Protein AF-A0A6V7HYK4-F1 (afdb_monomer_lite)

InterPro domains:
  IPR001950 SUI1 domain [PF01253] (16-52)
  IPR001950 SUI1 domain [PS50296] (18-52)
  IPR036877 SUI1 domain superfamily [SSF55159] (14-52)

Organism: NCBI:txid1563983

Secondary structure (DSSP, 8-state):
---TTS-S-TTS--TT-PEEEEEEEETTEEEEEEE---TTS-HHHHHHHHT-

Sequence (52 aa):
PFADAIKGSDDDVQDGLVHIRIQQRNGRKTLTTVQGLSSEYDLKKIVRACKK

Radius of gyration: 14.11 Å; chains: 1; bounding box: 34×22×31 Å

Structure (mmCIF, N/CA/C/O backbone):
data_AF-A0A6V7HYK4-F1
#
_entry.id   AF-A0A6V7HYK4-F1
#
loop_
_atom_site.group_PDB
_atom_site.id
_atom_site.type_symbol
_atom_site.label_atom_id
_atom_site.label_alt_id
_atom_site.label_comp_id
_atom_site.label_asym_id
_atom_site.label_entity_id
_atom_site.label_seq_id
_atom_site.pdbx_PDB_ins_code
_atom_site.Cartn_x
_atom_site.Cartn_y
_atom_site.Cartn_z
_atom_site.occupancy
_atom_site.B_iso_or_equiv
_atom_site.auth_seq_id
_atom_site.auth_comp_id
_atom_site.auth_asym_id
_atom_site.auth_atom_id
_atom_site.pdbx_PDB_model_num
ATOM 1 N N . PRO A 1 1 ? -0.717 -16.452 -22.815 1.00 54.72 1 PRO A N 1
ATOM 2 C CA . PRO A 1 1 ? -1.009 -16.961 -21.457 1.00 54.72 1 PRO A CA 1
ATOM 3 C C . PRO A 1 1 ? -1.635 -15.882 -20.552 1.00 54.72 1 PRO A C 1
ATOM 5 O O . PRO A 1 1 ? -0.971 -15.463 -19.628 1.00 54.72 1 PRO A O 1
ATOM 8 N N . PHE A 1 2 ? -2.863 -15.425 -20.853 1.00 59.72 2 PHE A N 1
ATOM 9 C CA . PHE A 1 2 ? -3.819 -14.726 -19.953 1.00 59.72 2 PHE A CA 1
ATOM 10 C C . PHE A 1 2 ? -5.212 -14.662 -20.628 1.00 59.72 2 PHE A C 1
ATOM 12 O O . PHE A 1 2 ? -5.943 -13.688 -20.495 1.00 59.72 2 PHE A O 1
ATOM 19 N N . ALA A 1 3 ? -5.554 -15.674 -21.435 1.00 52.97 3 ALA A N 1
ATOM 20 C CA . ALA A 1 3 ? -6.779 -15.663 -22.238 1.00 52.97 3 ALA A CA 1
ATOM 21 C C . ALA A 1 3 ? -8.032 -16.075 -21.437 1.00 52.97 3 ALA A C 1
ATOM 23 O O . ALA A 1 3 ? -9.138 -15.751 -21.851 1.00 52.97 3 ALA A O 1
ATOM 24 N N . ASP A 1 4 ? -7.863 -16.708 -20.270 1.00 56.59 4 ASP A N 1
ATOM 25 C CA . ASP A 1 4 ? -8.979 -17.239 -19.470 1.00 56.59 4 ASP A CA 1
ATOM 26 C C . ASP A 1 4 ? -9.526 -16.270 -18.408 1.00 56.59 4 ASP A C 1
ATOM 28 O O . ASP A 1 4 ? -10.530 -16.565 -17.771 1.00 56.59 4 ASP A O 1
ATOM 32 N N . ALA A 1 5 ? -8.918 -15.094 -18.217 1.00 57.44 5 ALA A N 1
ATOM 33 C CA . ALA A 1 5 ? -9.352 -14.124 -17.200 1.00 57.44 5 ALA A CA 1
ATOM 34 C C . ALA A 1 5 ? -10.290 -13.023 -17.739 1.00 57.44 5 ALA A C 1
ATOM 36 O O . ALA A 1 5 ? -10.654 -12.117 -16.999 1.00 57.44 5 ALA A O 1
ATOM 37 N N . ILE A 1 6 ? -10.660 -13.069 -19.025 1.00 55.44 6 ILE A N 1
ATOM 38 C CA . ILE A 1 6 ? -11.425 -12.005 -19.711 1.00 55.44 6 ILE A CA 1
ATOM 39 C C . ILE A 1 6 ? -12.921 -12.356 -19.857 1.00 55.44 6 ILE A C 1
ATOM 41 O O . ILE A 1 6 ? -13.672 -11.640 -20.512 1.00 55.44 6 ILE A O 1
ATOM 45 N N . LYS A 1 7 ? -13.370 -13.473 -19.270 1.00 51.09 7 LYS A N 1
ATOM 46 C CA . LYS A 1 7 ? -14.771 -13.924 -19.288 1.00 51.09 7 LYS A CA 1
ATOM 47 C C . LYS A 1 7 ? -15.354 -13.933 -17.874 1.00 51.09 7 LYS A C 1
ATOM 49 O O . LYS A 1 7 ? -15.621 -14.979 -17.298 1.00 51.09 7 LYS A O 1
ATOM 54 N N . GLY A 1 8 ? -15.544 -12.750 -17.316 1.00 45.72 8 GLY A N 1
ATOM 55 C CA . GLY A 1 8 ? -16.342 -12.550 -16.114 1.00 45.72 8 GLY A CA 1
ATOM 56 C C . GLY A 1 8 ? -16.832 -11.120 -16.140 1.00 45.72 8 GLY A C 1
ATOM 57 O O . GLY A 1 8 ? -16.012 -10.210 -16.112 1.00 45.72 8 GLY A O 1
ATOM 58 N N . SER A 1 9 ? -18.136 -10.940 -16.321 1.00 45.03 9 SER A N 1
ATOM 59 C CA . SER A 1 9 ? -18.803 -9.644 -16.283 1.00 45.03 9 SER A CA 1
ATOM 60 C C . SER A 1 9 ? -18.366 -8.858 -15.043 1.00 45.03 9 SER A C 1
ATOM 62 O O . SER A 1 9 ? -18.268 -9.431 -13.962 1.00 45.03 9 SER A O 1
ATOM 64 N N . ASP A 1 10 ? -18.123 -7.561 -15.220 1.00 53.81 10 ASP A N 1
ATOM 65 C CA . ASP A 1 10 ? -17.628 -6.583 -14.234 1.00 53.81 10 ASP A CA 1
ATOM 66 C C . ASP A 1 10 ? -18.497 -6.438 -12.956 1.00 53.81 10 ASP A C 1
ATOM 68 O O . ASP A 1 10 ? -18.160 -5.655 -12.073 1.00 53.81 10 ASP A O 1
ATOM 72 N N . ASP A 1 11 ? -19.604 -7.181 -12.837 1.00 49.16 11 ASP A N 1
ATOM 73 C CA . ASP A 1 11 ? -20.655 -6.974 -11.830 1.00 49.16 11 ASP A CA 1
ATOM 74 C C . ASP A 1 11 ? -20.665 -7.984 -10.670 1.00 49.16 11 ASP A C 1
ATOM 76 O O . ASP A 1 11 ? -21.244 -7.693 -9.625 1.00 49.16 11 ASP A O 1
ATOM 80 N N . ASP A 1 12 ? -19.988 -9.128 -10.782 1.00 48.84 12 ASP A N 1
ATOM 81 C CA . ASP A 1 12 ? -19.857 -10.074 -9.668 1.00 48.84 12 ASP A CA 1
ATOM 82 C C . ASP A 1 12 ? -18.441 -9.996 -9.108 1.00 48.84 12 ASP A C 1
ATOM 84 O O . ASP A 1 12 ? -17.524 -10.721 -9.504 1.00 48.84 12 ASP A O 1
ATOM 88 N N . VAL A 1 13 ? -18.275 -9.061 -8.171 1.00 51.84 13 VAL A N 1
ATOM 89 C CA . VAL A 1 13 ? -17.190 -9.044 -7.191 1.00 51.84 13 VAL A CA 1
ATOM 90 C C . VAL A 1 13 ? -16.964 -10.483 -6.728 1.00 51.84 13 VAL A C 1
ATOM 92 O O . VAL A 1 13 ? -17.781 -11.046 -6.005 1.00 51.84 13 VAL A O 1
ATOM 95 N N . GLN A 1 14 ? -15.867 -11.098 -7.179 1.00 54.78 14 GLN A N 1
ATOM 96 C CA . GLN A 1 14 ? -15.398 -12.372 -6.649 1.00 54.78 14 GLN A CA 1
ATOM 97 C C . GLN A 1 14 ? -15.007 -12.135 -5.193 1.00 54.78 14 GLN A C 1
ATOM 99 O O . GLN A 1 14 ? -13.869 -11.771 -4.894 1.00 54.78 14 GLN A O 1
ATOM 104 N N . ASP A 1 15 ? -15.988 -12.263 -4.308 1.00 55.47 15 ASP A N 1
ATOM 105 C CA . ASP A 1 15 ? -15.873 -12.042 -2.877 1.00 55.47 15 ASP A CA 1
ATOM 106 C C . ASP A 1 15 ? -14.780 -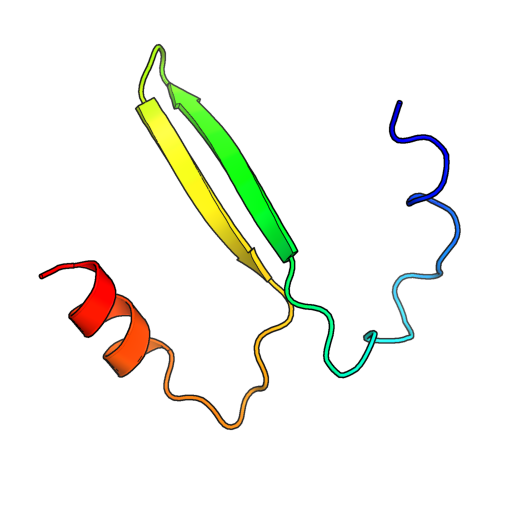12.976 -2.326 1.00 55.47 15 ASP A C 1
ATOM 108 O O . ASP A 1 15 ? -14.961 -14.187 -2.205 1.00 55.47 15 ASP A O 1
ATOM 112 N N . GLY A 1 16 ? -13.577 -12.427 -2.125 1.00 63.75 16 GLY A N 1
ATOM 113 C CA . GLY A 1 16 ? -12.407 -13.149 -1.620 1.00 63.75 16 GLY A CA 1
ATOM 114 C C . GLY A 1 16 ? -11.205 -13.299 -2.564 1.00 63.75 16 GLY A C 1
ATOM 115 O O . GLY A 1 16 ? -10.145 -13.711 -2.083 1.00 63.75 16 GLY A O 1
ATOM 116 N N . LEU A 1 17 ? -11.284 -12.948 -3.858 1.00 80.56 17 LEU A N 1
ATOM 117 C CA . LEU A 1 17 ? -10.087 -12.952 -4.716 1.00 80.56 17 LEU A CA 1
ATOM 118 C C . LEU A 1 17 ? -9.316 -11.629 -4.637 1.00 80.56 17 LEU A C 1
ATOM 120 O O . LEU A 1 17 ? -9.739 -10.588 -5.136 1.00 80.56 17 LEU A O 1
ATOM 124 N N . VAL A 1 18 ? -8.116 -11.698 -4.058 1.00 89.00 18 VAL A N 1
ATOM 125 C CA . VAL A 1 18 ? -7.177 -10.574 -4.022 1.00 89.00 18 VAL A CA 1
ATOM 126 C C . VAL A 1 18 ? -6.267 -10.625 -5.246 1.00 89.00 18 VAL A C 1
ATOM 128 O O . VAL A 1 18 ? -5.484 -11.558 -5.429 1.00 89.00 18 VAL A O 1
ATOM 131 N N . HIS A 1 19 ? -6.308 -9.581 -6.068 1.00 89.69 19 HIS A N 1
ATOM 132 C CA . HIS A 1 19 ? -5.430 -9.443 -7.224 1.00 89.69 19 HIS A CA 1
ATOM 133 C C . HIS A 1 19 ? -4.237 -8.550 -6.897 1.00 89.69 19 HIS A C 1
ATOM 135 O O . HIS A 1 19 ? -4.393 -7.352 -6.654 1.00 89.69 19 HIS A O 1
ATOM 141 N N . ILE A 1 20 ? -3.029 -9.108 -6.975 1.00 92.31 20 ILE A N 1
ATOM 142 C CA . ILE A 1 20 ? -1.781 -8.343 -6.902 1.00 92.31 20 ILE A CA 1
ATOM 143 C C . ILE A 1 20 ? -1.246 -8.178 -8.320 1.00 92.31 20 ILE A C 1
ATOM 145 O O . ILE A 1 20 ? -0.909 -9.155 -8.988 1.00 92.31 20 ILE A O 1
ATOM 149 N N . ARG A 1 21 ? -1.174 -6.932 -8.791 1.00 92.62 21 ARG A N 1
ATOM 150 C CA . ARG A 1 21 ? -0.676 -6.596 -10.130 1.00 92.62 21 ARG A CA 1
ATOM 151 C C . ARG A 1 21 ? 0.571 -5.735 -10.018 1.00 92.62 21 ARG A C 1
ATOM 153 O O . ARG A 1 21 ? 0.616 -4.812 -9.208 1.00 92.62 21 ARG A O 1
ATOM 160 N N . ILE A 1 22 ? 1.557 -6.011 -10.864 1.00 95.06 22 ILE A N 1
ATOM 161 C CA . ILE A 1 22 ? 2.759 -5.189 -11.009 1.00 95.06 22 ILE A CA 1
ATOM 162 C C . ILE A 1 22 ? 2.640 -4.440 -12.328 1.00 95.06 22 ILE A C 1
ATOM 164 O O . ILE A 1 22 ? 2.487 -5.046 -13.386 1.00 95.06 22 ILE A O 1
ATOM 168 N N . GLN A 1 23 ? 2.706 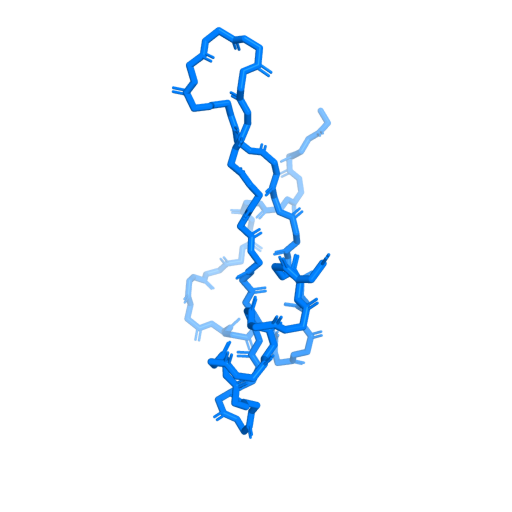-3.119 -12.254 1.00 94.75 23 GLN A N 1
ATOM 169 C CA . GLN A 1 23 ? 2.662 -2.229 -13.406 1.00 94.75 23 GLN A CA 1
ATOM 170 C C . GLN A 1 23 ? 3.977 -1.458 -13.489 1.00 94.75 23 GLN A C 1
ATOM 172 O O . GLN A 1 23 ? 4.585 -1.142 -12.471 1.00 94.75 23 GLN A O 1
ATOM 177 N N . GLN A 1 24 ? 4.449 -1.137 -14.686 1.00 96.38 24 GLN A N 1
ATOM 178 C CA . GLN A 1 24 ? 5.642 -0.312 -14.858 1.00 96.38 24 GLN A CA 1
ATOM 179 C C . GLN A 1 24 ? 5.250 1.166 -14.753 1.00 96.38 24 GLN A C 1
ATOM 181 O O . GLN A 1 24 ? 4.370 1.621 -15.474 1.00 96.38 24 GLN A O 1
ATOM 186 N N . ARG A 1 25 ? 5.887 1.926 -13.854 1.00 95.81 25 ARG A N 1
ATOM 187 C CA . ARG A 1 25 ? 5.612 3.363 -13.687 1.00 95.81 25 ARG A CA 1
ATOM 188 C C . ARG A 1 25 ? 6.458 4.197 -14.641 1.00 95.81 25 ARG A C 1
ATOM 190 O O . ARG A 1 25 ? 5.928 5.010 -15.385 1.00 95.81 25 ARG A O 1
ATOM 197 N N . ASN A 1 26 ? 7.776 4.016 -14.596 1.00 96.31 26 ASN A N 1
ATOM 198 C CA . ASN A 1 26 ? 8.722 4.623 -15.531 1.00 96.31 26 ASN A CA 1
ATOM 199 C C . ASN A 1 26 ? 10.073 3.905 -15.485 1.00 96.31 26 ASN A C 1
ATOM 201 O O . ASN A 1 26 ? 10.622 3.656 -14.411 1.00 96.31 26 ASN A O 1
ATOM 205 N N . GLY A 1 27 ? 10.644 3.600 -16.653 1.00 94.19 27 GLY A N 1
ATOM 206 C CA . GLY A 1 27 ? 11.903 2.856 -16.731 1.00 94.19 27 GLY A CA 1
ATOM 207 C C . GLY A 1 27 ? 11.840 1.588 -15.872 1.00 94.19 27 GLY A C 1
ATOM 208 O O . GLY A 1 27 ? 10.884 0.831 -15.956 1.00 94.19 27 GLY A O 1
ATOM 209 N N . ARG A 1 28 ? 12.814 1.370 -14.986 1.00 94.75 28 ARG A N 1
ATOM 210 C CA . ARG A 1 28 ? 12.811 0.207 -14.077 1.00 94.75 28 ARG A CA 1
ATOM 211 C C . ARG A 1 28 ? 11.936 0.372 -12.821 1.00 94.75 28 ARG A C 1
ATOM 213 O O . ARG A 1 28 ? 11.909 -0.536 -11.999 1.00 94.75 28 ARG A O 1
ATOM 220 N N . LYS A 1 29 ? 11.241 1.502 -12.631 1.00 97.12 29 LYS A N 1
ATOM 221 C CA . LYS A 1 29 ? 10.328 1.690 -11.490 1.00 97.12 29 LYS A CA 1
ATOM 222 C C . LYS A 1 29 ? 8.982 1.038 -11.780 1.00 97.12 29 LYS A C 1
ATOM 224 O O . LYS A 1 29 ? 8.418 1.228 -12.859 1.00 97.12 29 LYS A O 1
ATOM 229 N N . THR A 1 30 ? 8.433 0.351 -10.790 1.00 97.12 30 THR A N 1
ATOM 230 C CA . THR A 1 30 ? 7.129 -0.310 -10.859 1.00 97.12 30 THR A CA 1
ATOM 231 C C . THR A 1 30 ? 6.166 0.242 -9.805 1.00 97.12 30 THR A C 1
ATOM 233 O O . THR A 1 30 ? 6.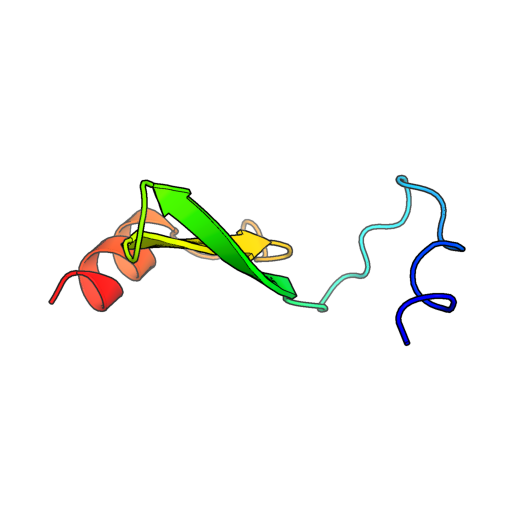571 0.853 -8.816 1.00 97.12 30 THR A O 1
ATOM 236 N N . LEU A 1 31 ? 4.873 0.073 -10.058 1.00 94.94 31 LEU A N 1
ATOM 237 C CA . LEU A 1 31 ? 3.766 0.327 -9.154 1.00 94.94 31 LEU A CA 1
ATOM 238 C C . LEU A 1 31 ? 3.057 -1.007 -8.915 1.00 94.94 31 LEU A C 1
ATOM 240 O O . LEU A 1 31 ? 2.558 -1.622 -9.856 1.00 94.94 31 LEU A O 1
ATOM 244 N N . THR A 1 32 ? 3.001 -1.440 -7.661 1.00 94.69 32 THR A N 1
ATOM 245 C CA . THR A 1 32 ? 2.245 -2.631 -7.271 1.00 94.69 32 THR A CA 1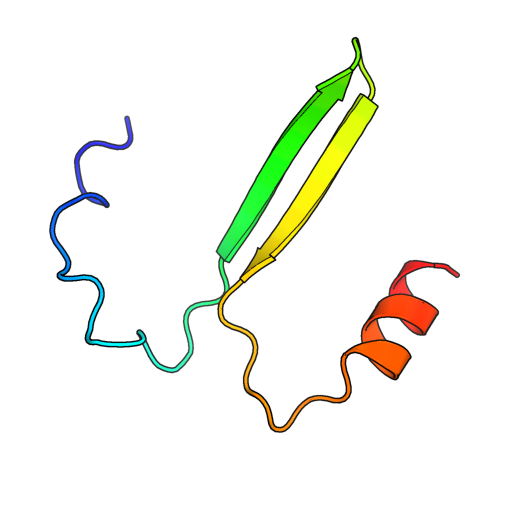
ATOM 246 C C . THR A 1 32 ? 0.868 -2.202 -6.783 1.00 94.69 32 THR A C 1
ATOM 248 O O . THR A 1 32 ? 0.765 -1.395 -5.860 1.00 94.69 32 THR A O 1
ATOM 251 N N . THR A 1 33 ? -0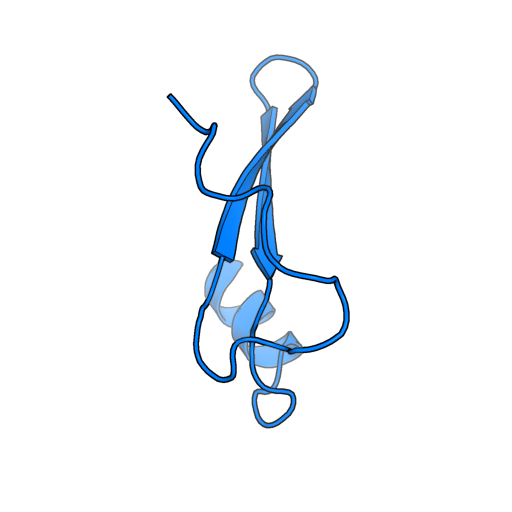.188 -2.722 -7.402 1.00 92.56 33 THR A N 1
ATOM 252 C CA . THR A 1 33 ? -1.580 -2.457 -7.018 1.00 92.56 33 THR A CA 1
ATOM 253 C C . THR A 1 33 ? -2.211 -3.724 -6.468 1.00 92.56 33 THR A C 1
ATOM 255 O O . THR A 1 33 ? -2.102 -4.779 -7.095 1.00 92.56 33 THR A O 1
ATOM 258 N N . VAL A 1 34 ? -2.895 -3.602 -5.333 1.00 91.44 34 VAL A N 1
ATOM 259 C CA . VAL A 1 34 ? -3.694 -4.674 -4.732 1.00 91.44 34 VAL A CA 1
ATOM 260 C C . VAL A 1 34 ? -5.167 -4.307 -4.899 1.00 91.44 34 VAL A C 1
ATOM 262 O O . VAL A 1 34 ? -5.576 -3.224 -4.486 1.00 91.44 34 VAL A O 1
ATOM 265 N N . GLN A 1 35 ? -5.937 -5.174 -5.550 1.00 89.81 35 GLN A N 1
ATOM 266 C CA . GLN A 1 35 ? -7.377 -5.024 -5.794 1.00 89.81 35 GLN A CA 1
ATOM 267 C C . GLN A 1 35 ? -8.126 -6.196 -5.147 1.00 89.81 35 GLN A C 1
ATOM 269 O O . GLN A 1 35 ? -7.531 -7.251 -4.939 1.00 89.81 35 GLN A O 1
ATOM 274 N N . GLY A 1 36 ? -9.413 -6.020 -4.841 1.00 85.88 36 GLY A N 1
ATOM 275 C CA . GLY A 1 36 ? -10.229 -7.073 -4.216 1.00 85.88 36 GLY A CA 1
ATOM 276 C C . GLY A 1 36 ? -10.035 -7.215 -2.701 1.00 85.88 36 GLY A C 1
ATOM 277 O O . GLY A 1 36 ? -10.257 -8.285 -2.151 1.00 85.88 36 GLY A O 1
ATOM 278 N N . LEU A 1 37 ? -9.591 -6.158 -2.008 1.00 87.38 37 LEU A N 1
ATOM 279 C CA . LEU A 1 37 ? -9.595 -6.138 -0.541 1.00 87.38 37 LEU A CA 1
ATOM 280 C C . LEU A 1 37 ? -10.994 -5.783 -0.027 1.00 87.38 37 LEU A C 1
ATOM 282 O O . LEU A 1 37 ? -11.589 -4.819 -0.507 1.00 87.38 37 LEU A O 1
ATOM 286 N N . SER A 1 38 ? -11.475 -6.520 0.980 1.00 86.56 38 SER A N 1
ATOM 287 C CA . SER A 1 38 ? -12.729 -6.196 1.672 1.00 86.56 38 SER A CA 1
ATOM 288 C C . SER A 1 38 ? -12.662 -4.806 2.312 1.00 86.56 38 SER A C 1
ATOM 290 O O . SER A 1 38 ? -11.634 -4.405 2.870 1.00 86.56 38 SER A O 1
ATOM 292 N N . SER A 1 39 ? -13.782 -4.083 2.267 1.00 83.81 39 SER A N 1
ATOM 293 C CA . SER A 1 39 ? -13.948 -2.771 2.903 1.00 83.81 39 SER A CA 1
ATOM 294 C C . SER A 1 39 ? -13.882 -2.814 4.432 1.00 83.81 39 SER A C 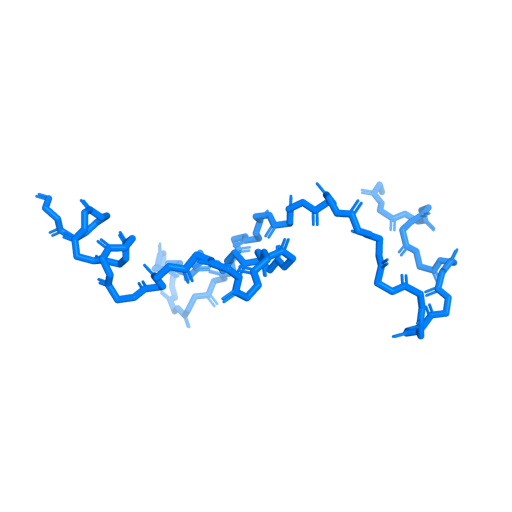1
ATOM 296 O O . SER A 1 39 ? -13.768 -1.764 5.060 1.00 83.81 39 SER A O 1
ATOM 298 N N . GLU A 1 40 ? -13.934 -4.003 5.039 1.00 89.31 40 GLU A N 1
ATOM 299 C CA . GLU A 1 40 ? -13.747 -4.195 6.484 1.00 89.31 40 GLU A CA 1
ATOM 300 C C . GLU A 1 40 ? -12.315 -3.877 6.943 1.00 89.31 40 GLU A C 1
ATOM 302 O O . GLU A 1 40 ? -12.079 -3.551 8.110 1.00 89.31 40 GLU A O 1
ATOM 307 N N . TYR A 1 41 ? -11.342 -3.948 6.032 1.00 88.81 41 TYR A N 1
ATOM 308 C CA . TYR A 1 41 ? -9.945 -3.692 6.353 1.00 88.81 41 TYR A CA 1
ATOM 309 C C . TYR A 1 41 ? -9.588 -2.201 6.298 1.00 88.81 41 TYR A C 1
ATOM 311 O O . TYR A 1 41 ? -9.880 -1.485 5.341 1.00 88.81 41 TYR A O 1
ATOM 319 N N . ASP A 1 42 ? -8.831 -1.737 7.297 1.00 92.88 42 ASP A N 1
ATOM 320 C CA . ASP A 1 42 ? -8.280 -0.380 7.306 1.00 92.88 42 ASP A CA 1
ATOM 321 C C . ASP A 1 42 ? -7.062 -0.270 6.373 1.00 92.88 42 ASP A C 1
ATOM 323 O O . ASP A 1 42 ? -5.914 -0.554 6.746 1.00 92.88 42 ASP A O 1
ATOM 327 N N . LEU A 1 43 ? -7.315 0.211 5.155 1.00 91.12 43 LEU A N 1
ATOM 328 C CA . LEU A 1 43 ? -6.290 0.423 4.133 1.00 91.12 43 LEU A CA 1
ATOM 329 C C . LEU A 1 43 ? -5.165 1.365 4.599 1.00 91.12 43 LEU A C 1
ATOM 331 O O . LEU A 1 43 ? -4.016 1.187 4.190 1.00 91.12 43 LEU A O 1
ATOM 335 N N . LYS A 1 44 ? -5.429 2.344 5.481 1.00 92.00 44 LYS A N 1
ATOM 336 C CA . LYS A 1 44 ? -4.381 3.264 5.965 1.00 92.00 44 LYS A CA 1
ATOM 337 C C . LYS A 1 44 ? -3.392 2.545 6.876 1.00 92.00 44 LYS A C 1
ATOM 339 O O . LYS A 1 44 ? -2.187 2.795 6.774 1.00 92.00 44 LYS A O 1
ATOM 344 N N . LYS A 1 45 ? -3.876 1.648 7.743 1.00 94.19 45 LYS A N 1
ATOM 345 C CA . LYS A 1 45 ? -3.010 0.807 8.587 1.00 94.19 45 LYS A CA 1
ATOM 346 C C . LYS A 1 45 ? -2.169 -0.142 7.742 1.00 94.19 45 LYS A C 1
ATOM 348 O O . LYS A 1 45 ? -0.962 -0.214 7.967 1.00 94.19 45 LYS A O 1
ATOM 353 N N . ILE A 1 46 ? -2.773 -0.789 6.744 1.00 92.75 46 ILE A N 1
ATOM 354 C CA . ILE A 1 46 ? -2.067 -1.688 5.817 1.00 92.75 46 ILE A CA 1
ATOM 355 C C . ILE A 1 46 ? -0.958 -0.929 5.080 1.00 92.75 46 ILE A C 1
ATOM 357 O O . ILE A 1 46 ? 0.205 -1.319 5.139 1.00 92.75 46 ILE A O 1
ATOM 361 N N . VAL A 1 47 ? -1.278 0.217 4.471 1.00 92.44 47 VAL A N 1
ATOM 362 C CA . VAL A 1 47 ? -0.287 1.043 3.763 1.00 92.44 47 VAL A CA 1
ATOM 363 C C . VAL A 1 47 ? 0.836 1.501 4.697 1.00 92.44 47 VAL A C 1
ATOM 365 O O . VAL A 1 47 ? 1.992 1.547 4.285 1.00 92.44 47 VAL A O 1
ATOM 368 N N . ARG A 1 48 ? 0.532 1.837 5.956 1.00 94.75 48 ARG A N 1
ATOM 369 C CA . ARG A 1 48 ? 1.553 2.223 6.939 1.00 94.75 48 ARG A CA 1
ATOM 370 C C . ARG A 1 48 ? 2.468 1.055 7.313 1.00 94.75 48 ARG A C 1
ATOM 372 O O . ARG A 1 48 ? 3.656 1.286 7.506 1.00 94.75 48 ARG A O 1
ATOM 379 N N . ALA A 1 49 ? 1.936 -0.164 7.395 1.00 93.75 49 ALA A N 1
ATOM 380 C CA . ALA A 1 49 ? 2.725 -1.370 7.632 1.00 93.75 49 ALA A CA 1
ATOM 381 C C . ALA A 1 49 ? 3.635 -1.699 6.439 1.00 93.75 49 ALA A C 1
ATOM 383 O O . ALA A 1 49 ? 4.803 -1.995 6.646 1.00 93.75 49 ALA A O 1
ATOM 384 N N . CYS A 1 50 ? 3.145 -1.566 5.202 1.00 91.12 50 CYS A N 1
ATOM 385 C CA . CYS A 1 50 ? 3.938 -1.814 3.990 1.00 91.12 50 CYS A CA 1
ATOM 386 C C . CYS A 1 50 ? 4.984 -0.727 3.683 1.00 91.12 50 CYS A C 1
ATOM 388 O O . CYS A 1 50 ? 5.844 -0.935 2.834 1.00 91.12 50 CYS A O 1
ATOM 390 N N . LYS A 1 51 ? 4.872 0.453 4.304 1.00 88.50 51 LYS A N 1
ATOM 391 C CA . LYS A 1 51 ? 5.833 1.561 4.170 1.00 88.50 51 LYS A CA 1
ATOM 392 C C . LYS A 1 51 ? 6.972 1.515 5.193 1.00 88.50 51 LYS A C 1
ATOM 394 O O . LYS A 1 51 ? 7.889 2.322 5.060 1.00 88.50 51 LYS A O 1
ATOM 399 N N . LYS A 1 52 ? 6.861 0.677 6.230 1.00 73.06 52 LYS A N 1
ATOM 400 C CA . LYS A 1 52 ? 7.977 0.400 7.144 1.00 73.06 52 LYS A CA 1
ATOM 401 C C . LYS A 1 52 ? 9.062 -0.367 6.404 1.00 73.06 52 LYS A C 1
ATOM 403 O O . LYS A 1 52 ? 10.235 -0.066 6.696 1.00 73.06 52 LYS A O 1
#

Foldseek 3Di:
DCVPVPPDPPPDLPQPDWDWDWAAPDDPDIDIDIPSDDPVDDPVVVVVVVVD

pLDDT: mean 79.69, std 18.1, range [45.03, 97.12]